Protein AF-A0A954RNC4-F1 (afdb_monomer_lite)

Foldseek 3Di:
DDDDDDDDDDDDPPPPDPDDDVVVVVVVVVVVVVVVVVVVVVVVVVLVVVVVVLVVLPPDPVNLVVLLVQLLVLVVQLVVLVVLLVVLVVCVVPDPRDPVSNVVSVVSNVVSVVSNVVSLVVLVVSLVSLVVVLVSLVVVVVVVPPPQPVVSVVVNVSSVVSNVSSVVSVVPD

Radius of gyration: 32.56 Å; chains: 1; bounding box: 47×65×98 Å

Sequence (173 aa):
MSSNIVKVVSGWVLQAVRCAAPVRTLLIVSCLVVAGQSTTWAQADAMLDASAALSSLDTPTDDLIRLATEYSDAIRDLKIARLNLDTVQRLAGNTTITNLEVQIAGLNCEAAQRKLQILRMIVDKQIAAAEDRIIVIHELEKLGASARANQRNYELSQTETTLKILRAILAMN

pLDDT: mean 71.14, std 20.47, range [29.91, 94.06]

Structure (mmCIF, N/CA/C/O backbone):
data_AF-A0A954RNC4-F1
#
_entry.id   AF-A0A954RNC4-F1
#
loop_
_atom_site.group_PDB
_atom_site.id
_atom_site.type_symbol
_atom_site.label_atom_id
_atom_site.label_alt_id
_atom_site.label_comp_id
_atom_site.label_asym_id
_atom_site.label_entity_id
_atom_site.label_seq_id
_atom_site.pdbx_PDB_ins_code
_atom_site.Cartn_x
_atom_site.Cartn_y
_atom_site.Cartn_z
_atom_site.occupancy
_atom_site.B_iso_or_equiv
_atom_site.auth_seq_id
_atom_site.auth_comp_id
_atom_site.auth_asym_id
_atom_site.auth_atom_id
_atom_site.pdbx_PDB_model_num
ATOM 1 N N . MET A 1 1 ? 19.142 55.172 -63.783 1.00 35.25 1 MET A N 1
ATOM 2 C CA . MET A 1 1 ? 19.252 55.956 -62.536 1.00 35.25 1 MET A CA 1
ATOM 3 C C . MET A 1 1 ? 19.179 54.996 -61.370 1.00 35.25 1 MET A C 1
ATOM 5 O O . MET A 1 1 ? 18.343 54.104 -61.371 1.00 35.25 1 MET A O 1
ATOM 9 N N . SER A 1 2 ? 20.150 55.138 -60.476 1.00 39.09 2 SER A N 1
ATOM 10 C CA . SER A 1 2 ? 20.370 54.338 -59.275 1.00 39.09 2 SER A CA 1
ATOM 11 C C . SER A 1 2 ? 19.208 54.465 -58.289 1.00 39.09 2 SER A C 1
ATOM 13 O O . SER A 1 2 ? 18.742 55.578 -58.066 1.00 39.09 2 SER A O 1
ATOM 15 N N . SER A 1 3 ? 18.798 53.355 -57.671 1.00 29.91 3 SER A N 1
ATOM 16 C CA . SER A 1 3 ? 18.488 53.330 -56.236 1.00 29.91 3 SER A CA 1
ATOM 17 C C . SER A 1 3 ? 18.397 51.881 -55.751 1.00 29.91 3 SER A C 1
ATOM 19 O O . SER A 1 3 ? 17.398 51.199 -55.956 1.00 29.91 3 SER A O 1
ATOM 21 N N . ASN A 1 4 ? 19.477 51.413 -55.125 1.00 35.78 4 ASN A N 1
ATOM 22 C CA . ASN A 1 4 ? 19.475 50.255 -54.241 1.00 35.78 4 ASN A CA 1
ATOM 23 C C . ASN A 1 4 ? 19.388 50.781 -52.812 1.00 35.78 4 ASN A C 1
ATOM 25 O O . ASN A 1 4 ? 20.354 51.373 -52.334 1.00 35.78 4 ASN A O 1
ATOM 29 N N . ILE A 1 5 ? 18.291 50.500 -52.113 1.00 45.12 5 ILE A N 1
ATOM 30 C CA . ILE A 1 5 ? 18.314 50.398 -50.654 1.00 45.12 5 ILE A CA 1
ATOM 31 C C . ILE A 1 5 ? 17.448 49.207 -50.264 1.00 45.12 5 ILE A C 1
ATOM 33 O O . ILE A 1 5 ? 16.224 49.286 -50.279 1.00 45.12 5 ILE A O 1
ATOM 37 N N . VAL A 1 6 ? 18.103 48.117 -49.874 1.00 34.75 6 VAL A N 1
ATOM 38 C CA . VAL A 1 6 ? 17.497 47.061 -49.064 1.00 34.75 6 VAL A CA 1
ATOM 39 C C . VAL A 1 6 ? 18.507 46.688 -47.979 1.00 34.75 6 VAL A C 1
ATOM 41 O O . VAL A 1 6 ? 19.493 46.000 -48.226 1.00 34.75 6 VAL A O 1
ATOM 44 N N . LYS A 1 7 ? 18.264 47.193 -46.765 1.00 44.38 7 LYS A N 1
ATOM 45 C CA . LYS A 1 7 ? 18.767 46.603 -45.519 1.00 44.38 7 LYS A CA 1
ATOM 46 C C . LYS A 1 7 ? 17.918 45.366 -45.245 1.00 44.38 7 LYS A C 1
ATOM 48 O O . LYS A 1 7 ? 16.720 45.521 -45.035 1.00 44.38 7 LYS A O 1
ATOM 53 N N . VAL A 1 8 ? 18.524 44.181 -45.184 1.00 35.66 8 VAL A N 1
ATOM 54 C CA . VAL A 1 8 ? 17.881 42.988 -44.615 1.00 35.66 8 VAL A CA 1
ATOM 55 C C . VAL A 1 8 ? 18.871 42.272 -43.700 1.00 35.66 8 VAL A C 1
ATOM 57 O O . VAL A 1 8 ? 19.917 41.782 -44.117 1.00 35.66 8 VAL A O 1
ATOM 60 N N . VAL A 1 9 ? 18.500 42.298 -42.421 1.00 43.94 9 VAL A N 1
ATOM 61 C CA . VAL A 1 9 ? 18.942 41.431 -41.327 1.00 43.94 9 VAL A CA 1
ATOM 62 C C . VAL A 1 9 ? 18.326 40.048 -41.553 1.00 43.94 9 VAL A C 1
ATOM 64 O O . VAL A 1 9 ? 17.256 39.954 -42.145 1.00 43.94 9 VAL A O 1
ATOM 67 N N . SER A 1 10 ? 18.975 38.997 -41.049 1.00 42.28 10 SER A N 1
ATOM 68 C CA . SER A 1 10 ? 18.607 37.574 -41.167 1.00 42.28 10 SER A CA 1
ATOM 69 C C . SER A 1 10 ? 18.688 37.008 -42.588 1.00 42.28 10 SER A C 1
ATOM 71 O O . SER A 1 10 ? 17.814 37.186 -43.432 1.00 42.28 10 SER A O 1
ATOM 73 N N . GLY A 1 11 ? 19.807 36.322 -42.832 1.00 47.41 11 GLY A N 1
ATOM 74 C CA . GLY A 1 11 ? 20.071 35.582 -44.053 1.00 47.41 11 GLY A CA 1
ATOM 75 C C . GLY A 1 11 ? 19.070 34.457 -44.261 1.00 47.41 11 GLY A C 1
ATOM 76 O O . GLY A 1 11 ? 18.629 33.850 -43.300 1.00 47.41 11 GLY A O 1
ATOM 77 N N . TRP A 1 12 ? 18.678 34.280 -45.518 1.00 33.88 12 TRP A N 1
ATOM 78 C CA . TRP A 1 12 ? 18.694 33.062 -46.338 1.00 33.88 12 TRP A CA 1
ATOM 79 C C . TRP A 1 12 ? 18.052 33.493 -47.667 1.00 33.88 12 TRP A C 1
ATOM 81 O O . TRP A 1 12 ? 16.864 33.302 -47.908 1.00 33.88 12 TRP A O 1
ATOM 91 N N . VAL A 1 13 ? 18.828 34.171 -48.521 1.00 36.59 13 VAL A N 1
ATOM 92 C CA . VAL A 1 13 ? 18.409 34.441 -49.903 1.00 36.59 13 VAL A CA 1
ATOM 93 C C . VAL A 1 13 ? 18.686 33.175 -50.704 1.00 36.59 13 VAL A C 1
ATOM 95 O O . VAL A 1 13 ? 19.838 32.824 -50.951 1.00 36.59 13 VAL A O 1
ATOM 98 N N . LEU A 1 14 ? 17.621 32.483 -51.106 1.00 40.72 14 LEU A N 1
ATOM 99 C CA . LEU A 1 14 ? 17.664 31.417 -52.104 1.00 40.72 14 LEU A CA 1
ATOM 100 C C . LEU A 1 14 ? 17.998 32.044 -53.461 1.00 40.72 14 LEU A C 1
ATOM 102 O O . LEU A 1 14 ? 17.130 32.421 -54.247 1.00 40.72 14 LEU A O 1
ATOM 106 N N . GLN A 1 15 ? 19.292 32.203 -53.719 1.00 38.38 15 GLN A N 1
ATOM 107 C CA . GLN A 1 15 ? 19.785 32.627 -55.015 1.00 38.38 15 GLN A CA 1
ATOM 108 C C . GLN A 1 15 ? 19.630 31.438 -55.968 1.00 38.38 15 GLN A C 1
ATOM 110 O O . GLN A 1 15 ? 20.326 30.430 -55.853 1.00 38.38 15 GLN A O 1
ATOM 115 N N . ALA A 1 16 ? 18.656 31.530 -56.875 1.00 41.56 16 ALA A N 1
ATOM 116 C CA . ALA A 1 16 ? 18.394 30.529 -57.899 1.00 41.56 16 ALA A CA 1
ATOM 117 C C . ALA A 1 16 ? 19.550 30.500 -58.913 1.00 41.56 16 ALA A C 1
ATOM 119 O O . ALA A 1 16 ? 19.479 31.080 -59.996 1.00 41.56 16 ALA A O 1
ATOM 120 N N . VAL A 1 17 ? 20.638 29.825 -58.547 1.00 39.91 17 VAL A N 1
ATOM 121 C CA . VAL A 1 17 ? 21.722 29.489 -59.463 1.00 39.91 17 VAL A CA 1
ATOM 122 C C . VAL A 1 17 ? 21.205 28.383 -60.382 1.00 39.91 17 VAL A C 1
ATOM 124 O O . VAL A 1 17 ? 20.820 27.301 -59.934 1.00 39.91 17 VAL A O 1
ATOM 127 N N . ARG A 1 18 ? 21.156 28.666 -61.688 1.00 43.06 18 ARG A N 1
ATOM 128 C CA . ARG A 1 18 ? 20.897 27.673 -62.738 1.00 43.06 18 ARG A CA 1
ATOM 129 C C . ARG A 1 18 ? 22.060 26.675 -62.779 1.00 43.06 18 ARG A C 1
ATOM 131 O O . ARG A 1 18 ? 22.974 26.824 -63.580 1.00 43.06 18 ARG A O 1
ATOM 138 N N . CYS A 1 19 ? 22.025 25.667 -61.914 1.00 39.78 19 CYS A N 1
ATOM 139 C CA . CYS A 1 19 ? 22.936 24.526 -61.962 1.00 39.78 19 CYS A CA 1
ATOM 140 C C . CYS A 1 19 ? 22.274 23.329 -62.658 1.00 39.78 19 CYS A C 1
ATOM 142 O O . CYS A 1 19 ? 21.073 23.089 -62.516 1.00 39.78 19 CYS A O 1
ATOM 144 N N . ALA A 1 20 ? 23.081 22.598 -63.428 1.00 46.88 20 ALA A N 1
ATOM 145 C CA . ALA A 1 20 ? 22.685 21.454 -64.240 1.00 46.88 20 ALA A CA 1
ATOM 146 C C . ALA A 1 20 ? 21.995 20.337 -63.427 1.00 46.88 20 ALA A C 1
ATOM 148 O O . ALA A 1 20 ? 22.281 20.121 -62.247 1.00 46.88 20 ALA A O 1
ATOM 149 N N . ALA A 1 21 ? 21.116 19.591 -64.106 1.00 46.28 21 ALA A N 1
ATOM 150 C CA . ALA A 1 21 ? 20.216 18.573 -63.558 1.00 46.28 21 ALA A CA 1
ATOM 151 C C . ALA A 1 21 ? 20.799 17.589 -62.511 1.00 46.28 21 ALA A C 1
ATOM 153 O O . ALA A 1 21 ? 20.099 17.354 -61.526 1.00 46.28 21 ALA A O 1
ATOM 154 N N . PRO A 1 22 ? 22.035 17.048 -62.621 1.00 47.75 22 PRO A N 1
ATOM 155 C CA . PRO A 1 22 ? 22.504 16.038 -61.663 1.00 47.75 22 PRO A CA 1
ATOM 156 C C . PRO A 1 22 ? 22.792 16.595 -60.258 1.00 47.75 22 PRO A C 1
ATOM 158 O O . PRO A 1 22 ? 22.697 15.862 -59.274 1.00 47.75 22 PRO A O 1
ATOM 161 N N . VAL A 1 23 ? 23.086 17.895 -60.135 1.00 45.62 23 VAL A N 1
ATOM 162 C CA . VAL A 1 23 ? 23.365 18.543 -58.838 1.00 45.62 23 VAL A CA 1
ATOM 163 C C . VAL A 1 23 ? 22.070 18.773 -58.052 1.00 45.62 23 VAL A C 1
ATOM 165 O O . VAL A 1 23 ? 22.056 18.717 -56.824 1.00 45.62 23 VAL A O 1
ATOM 168 N N . ARG A 1 24 ? 20.953 18.967 -58.762 1.00 43.16 24 ARG A N 1
ATOM 169 C CA . ARG A 1 24 ? 19.630 19.221 -58.178 1.00 43.16 24 ARG A CA 1
ATOM 170 C C . ARG A 1 24 ? 19.067 17.983 -57.478 1.00 43.16 24 ARG A C 1
ATOM 172 O O . ARG A 1 24 ? 18.528 18.098 -56.384 1.00 43.16 24 ARG A O 1
ATOM 179 N N . THR A 1 25 ? 19.253 16.804 -58.067 1.00 48.91 25 THR A N 1
ATOM 180 C CA . THR A 1 25 ? 18.895 15.517 -57.449 1.00 48.91 25 THR A CA 1
ATOM 181 C C . THR A 1 25 ? 19.723 15.226 -56.202 1.00 48.91 25 THR A C 1
ATOM 183 O O . THR A 1 25 ? 19.168 14.785 -55.202 1.00 48.91 25 THR A O 1
ATOM 186 N N . LEU A 1 26 ? 21.020 15.548 -56.210 1.00 45.56 26 LEU A N 1
ATOM 187 C CA . LEU A 1 26 ? 21.902 15.340 -55.056 1.00 45.56 26 LEU A CA 1
ATOM 188 C C . LEU A 1 26 ? 21.530 16.242 -53.867 1.00 45.56 26 LEU A C 1
ATOM 190 O O . LEU A 1 26 ? 21.511 15.785 -52.729 1.00 45.56 26 LEU A O 1
ATOM 194 N N . LEU A 1 27 ? 21.156 17.497 -54.128 1.00 46.88 27 LEU A N 1
ATOM 195 C CA . LEU A 1 27 ? 20.724 18.441 -53.090 1.00 46.88 27 LEU A CA 1
ATOM 196 C C . LEU A 1 27 ? 19.358 18.072 -52.489 1.00 46.88 27 LEU A C 1
ATOM 198 O O . LEU A 1 27 ? 19.178 18.169 -51.278 1.00 46.88 27 LEU A O 1
ATOM 202 N N . ILE A 1 28 ? 18.417 17.594 -53.311 1.00 50.12 28 ILE A N 1
ATOM 203 C CA . ILE A 1 28 ? 17.100 17.134 -52.841 1.00 50.12 28 ILE A CA 1
ATOM 204 C C . ILE A 1 28 ? 17.236 15.864 -51.990 1.00 50.12 28 ILE A C 1
ATOM 206 O O . ILE A 1 28 ? 16.604 15.777 -50.939 1.00 50.12 28 ILE A O 1
ATOM 210 N N . VAL A 1 29 ? 18.091 14.914 -52.389 1.00 48.47 29 VAL A N 1
ATOM 211 C CA . VAL A 1 29 ? 18.357 13.695 -51.605 1.00 48.47 29 VAL A CA 1
ATOM 212 C C . VAL A 1 29 ? 19.024 14.038 -50.271 1.00 48.47 29 VAL A C 1
ATOM 214 O O . VAL A 1 29 ? 18.588 13.538 -49.238 1.00 48.47 29 VAL A O 1
ATOM 217 N N . SER A 1 30 ? 19.995 14.955 -50.250 1.00 45.84 30 SER A N 1
ATOM 218 C CA . SER A 1 30 ? 20.614 15.407 -48.997 1.00 45.84 30 SER A CA 1
ATOM 219 C C . SER A 1 30 ? 19.623 16.130 -48.077 1.00 45.84 30 SER A C 1
ATOM 221 O O . SER A 1 30 ? 19.630 15.886 -46.875 1.00 45.84 30 SER A O 1
ATOM 223 N N . CYS A 1 31 ? 18.711 16.954 -48.608 1.00 43.91 31 CYS A N 1
ATOM 224 C CA . CYS A 1 31 ? 17.664 17.585 -47.796 1.00 43.91 31 CYS A CA 1
ATOM 225 C C . CYS A 1 31 ? 16.630 16.581 -47.258 1.00 43.91 31 CYS A C 1
ATOM 227 O O . CYS A 1 31 ? 16.190 16.732 -46.123 1.00 43.91 31 CYS A O 1
ATOM 229 N N . LEU A 1 32 ? 16.266 15.547 -48.024 1.00 44.56 32 LEU A N 1
ATOM 230 C CA . LEU A 1 32 ? 15.356 14.488 -47.565 1.00 44.56 32 LEU A CA 1
ATOM 231 C C . LEU A 1 32 ? 15.993 13.590 -46.499 1.00 44.56 32 LEU A C 1
ATOM 233 O O . LEU A 1 32 ? 15.322 13.227 -45.538 1.00 44.56 32 LEU A O 1
ATOM 237 N N . VAL A 1 33 ? 17.288 13.282 -46.616 1.00 47.41 33 VAL A N 1
ATOM 238 C CA . VAL A 1 33 ? 18.027 12.525 -45.592 1.00 47.41 33 VAL A CA 1
ATOM 239 C C . VAL A 1 33 ? 18.187 13.348 -44.310 1.00 47.41 33 VAL A C 1
ATOM 241 O O . VAL A 1 33 ? 17.988 12.817 -43.220 1.00 47.41 33 VAL A O 1
ATOM 244 N N . VAL A 1 34 ? 18.460 14.652 -44.419 1.00 47.25 34 VAL A N 1
ATOM 245 C CA . VAL A 1 34 ? 18.569 15.543 -43.251 1.00 47.25 34 VAL A CA 1
ATOM 246 C C . VAL A 1 34 ? 17.206 15.771 -42.580 1.00 47.25 34 VAL A C 1
ATOM 248 O O . VAL A 1 34 ? 17.135 15.740 -41.355 1.00 47.25 34 VAL A O 1
ATOM 251 N N . ALA A 1 35 ? 16.116 15.907 -43.345 1.00 43.91 35 ALA A N 1
ATOM 252 C CA . ALA A 1 35 ? 14.757 16.030 -42.801 1.00 43.91 35 ALA A CA 1
ATOM 253 C C . ALA A 1 35 ? 14.223 14.712 -42.193 1.00 43.91 35 ALA A C 1
ATOM 255 O O . ALA A 1 35 ? 13.501 14.719 -41.191 1.00 43.91 35 ALA A O 1
ATOM 256 N N . GLY A 1 36 ? 14.599 13.567 -42.773 1.00 41.72 36 GLY A N 1
ATOM 257 C CA . GLY A 1 36 ? 14.296 12.239 -42.232 1.00 41.72 36 GLY A CA 1
ATOM 258 C C . GLY A 1 36 ? 15.069 11.931 -40.947 1.00 41.72 36 GLY A C 1
ATOM 259 O O . GLY A 1 36 ? 14.531 11.308 -40.040 1.00 41.72 36 GLY A O 1
ATOM 260 N N . GLN A 1 37 ? 16.303 12.426 -40.814 1.00 42.75 37 GLN A N 1
ATOM 261 C CA . GLN A 1 37 ? 17.052 12.306 -39.563 1.00 42.75 37 GLN A CA 1
ATOM 262 C C . GLN A 1 37 ? 16.525 13.275 -38.498 1.00 42.75 37 GLN A C 1
ATOM 264 O O . GLN A 1 37 ? 16.295 12.854 -37.367 1.00 42.75 37 GLN A O 1
ATOM 269 N N . SER A 1 38 ? 16.244 14.541 -38.825 1.00 43.38 38 SER A N 1
ATOM 270 C CA . SER A 1 38 ? 15.763 15.519 -37.833 1.00 43.38 38 SER A CA 1
ATOM 271 C C . SER A 1 38 ? 14.425 15.139 -37.193 1.00 43.38 38 SER A C 1
ATOM 273 O O . SER A 1 38 ? 14.190 15.474 -36.036 1.00 43.38 38 SER A O 1
ATOM 275 N N . THR A 1 39 ? 13.561 14.415 -37.910 1.00 46.66 39 THR A N 1
ATOM 276 C CA . THR A 1 39 ? 12.309 13.890 -37.343 1.00 46.66 39 THR A CA 1
ATOM 277 C C . THR A 1 39 ? 12.567 12.771 -36.336 1.00 46.66 39 THR A C 1
ATOM 279 O O . THR A 1 39 ? 11.962 12.792 -35.272 1.00 46.66 39 THR A O 1
ATOM 282 N N . THR A 1 40 ? 13.524 11.870 -36.589 1.00 49.75 40 THR A N 1
ATOM 283 C CA . THR A 1 40 ? 13.888 10.813 -35.624 1.00 49.75 40 THR A CA 1
ATOM 284 C C . THR A 1 40 ? 14.519 11.350 -34.337 1.00 49.75 40 THR A C 1
ATOM 286 O O . THR A 1 40 ? 14.194 10.856 -33.260 1.00 49.75 40 THR A O 1
ATOM 289 N N . TRP A 1 41 ? 15.352 12.396 -34.414 1.00 46.25 41 TRP A N 1
ATOM 290 C CA . TRP A 1 41 ? 15.927 13.028 -33.217 1.00 46.25 41 TRP A CA 1
ATOM 291 C C . TRP A 1 41 ? 14.885 13.834 -32.439 1.00 46.25 41 TRP A C 1
ATOM 293 O O . TRP A 1 41 ? 14.832 13.722 -31.223 1.00 46.25 41 TRP A O 1
ATOM 303 N N . ALA A 1 42 ? 13.996 14.566 -33.122 1.00 48.44 42 ALA A N 1
ATOM 304 C CA . ALA A 1 42 ? 12.913 15.297 -32.461 1.00 48.44 42 ALA A CA 1
ATOM 305 C C . ALA A 1 42 ? 11.893 14.362 -31.781 1.00 48.44 42 ALA A C 1
ATOM 307 O O . ALA A 1 42 ? 11.367 14.689 -30.721 1.00 48.44 42 ALA A O 1
ATOM 308 N N . GLN A 1 43 ? 11.630 13.183 -32.358 1.00 49.44 43 GLN A N 1
ATOM 309 C CA . GLN A 1 43 ? 10.793 12.156 -31.728 1.00 49.44 43 GLN A CA 1
ATOM 310 C C . GLN A 1 43 ? 11.497 11.502 -30.530 1.00 49.44 43 GLN A C 1
ATOM 312 O O . GLN A 1 43 ? 10.852 11.240 -29.518 1.00 49.44 43 GLN A O 1
ATOM 317 N N . ALA A 1 44 ? 12.814 11.284 -30.615 1.00 49.34 44 ALA A N 1
ATOM 318 C CA . ALA A 1 44 ? 13.616 10.783 -29.501 1.00 49.34 44 ALA A CA 1
ATOM 319 C C . ALA A 1 44 ? 13.705 11.796 -28.347 1.00 49.34 44 ALA A C 1
ATOM 321 O O . ALA A 1 44 ? 13.559 11.394 -27.195 1.00 49.34 44 ALA A O 1
ATOM 322 N N . ASP A 1 45 ? 13.867 13.089 -28.642 1.00 43.06 45 ASP A N 1
ATOM 323 C CA . ASP A 1 45 ? 13.869 14.162 -27.640 1.00 43.06 45 ASP A CA 1
ATOM 324 C C . ASP A 1 45 ? 12.491 14.318 -26.982 1.00 43.06 45 ASP A C 1
ATOM 326 O O . ASP A 1 45 ? 12.408 14.411 -25.762 1.00 43.06 45 ASP A O 1
ATOM 330 N N . ALA A 1 46 ? 11.394 14.218 -27.744 1.00 52.16 46 ALA A N 1
ATOM 331 C CA . ALA A 1 46 ? 10.042 14.224 -27.178 1.00 52.16 46 ALA A CA 1
ATOM 332 C C . ALA A 1 46 ? 9.764 13.007 -26.267 1.00 52.16 46 ALA A C 1
ATOM 334 O O . ALA A 1 46 ? 9.055 13.130 -25.267 1.00 52.16 46 ALA A O 1
ATOM 335 N N . MET A 1 47 ? 10.331 11.832 -26.573 1.00 50.56 47 MET A N 1
ATOM 336 C CA . MET A 1 47 ? 10.255 10.654 -25.694 1.00 50.56 47 MET A CA 1
ATOM 337 C C . MET A 1 47 ? 11.185 10.767 -24.474 1.00 50.56 47 MET A C 1
ATOM 339 O O . MET A 1 47 ? 10.844 10.281 -23.396 1.00 50.56 47 MET A O 1
ATOM 343 N N . LEU A 1 48 ? 12.335 11.430 -24.611 1.00 48.56 48 LEU A N 1
ATOM 344 C CA . LEU A 1 48 ? 13.241 11.742 -23.503 1.00 48.56 48 LEU A CA 1
ATOM 345 C C . LEU A 1 48 ? 12.614 12.745 -22.529 1.00 48.56 48 LEU A C 1
ATOM 347 O O . LEU A 1 48 ? 12.678 12.517 -21.322 1.00 48.56 48 LEU A O 1
ATOM 351 N N . ASP A 1 49 ? 11.927 13.774 -23.023 1.00 47.62 49 ASP A N 1
ATOM 352 C CA . ASP A 1 49 ? 11.160 14.706 -22.187 1.00 47.62 49 ASP A CA 1
ATOM 353 C C . ASP A 1 49 ? 9.968 14.015 -21.502 1.00 47.62 49 ASP A C 1
ATOM 355 O O . ASP A 1 49 ? 9.682 14.286 -20.333 1.00 47.62 49 ASP A O 1
ATOM 359 N N . ALA A 1 50 ? 9.327 13.039 -22.156 1.00 48.78 50 ALA A N 1
ATOM 360 C CA . ALA A 1 50 ? 8.330 12.186 -21.505 1.00 48.78 50 ALA A CA 1
ATOM 361 C C . ALA A 1 50 ? 8.948 11.316 -20.390 1.00 48.78 50 ALA A C 1
ATOM 363 O O . ALA A 1 50 ? 8.346 11.160 -19.327 1.00 48.78 50 ALA A O 1
ATOM 364 N N . SER A 1 51 ? 10.173 10.808 -20.573 1.00 46.41 51 SER A N 1
ATOM 365 C CA . SER A 1 51 ? 10.892 10.073 -19.519 1.00 46.41 51 SER A CA 1
ATOM 366 C C . SER A 1 51 ? 11.317 10.973 -18.349 1.00 46.41 51 SER A C 1
ATOM 368 O O . SER A 1 51 ? 11.262 10.551 -17.195 1.00 46.41 51 SER A O 1
ATOM 370 N N . ALA A 1 52 ? 11.656 12.239 -18.620 1.00 43.69 52 ALA A N 1
ATOM 371 C CA . ALA A 1 52 ? 11.948 13.238 -17.596 1.00 43.69 52 ALA A CA 1
ATOM 372 C C . ALA A 1 52 ? 10.685 13.619 -16.804 1.00 43.69 52 ALA A C 1
ATOM 374 O O . ALA A 1 52 ? 10.742 13.746 -15.581 1.00 43.69 52 ALA A O 1
ATOM 375 N N . ALA A 1 53 ? 9.516 13.694 -17.447 1.00 46.22 53 ALA A N 1
ATOM 376 C CA . ALA A 1 53 ? 8.244 13.842 -16.740 1.00 46.22 53 ALA A CA 1
ATOM 377 C C . ALA A 1 53 ? 7.923 12.617 -15.853 1.00 46.22 53 ALA A C 1
ATOM 379 O O . ALA A 1 53 ? 7.430 12.790 -14.736 1.00 46.22 53 ALA A O 1
ATOM 380 N N . LEU A 1 54 ? 8.280 11.396 -16.280 1.00 43.66 54 LEU A N 1
ATOM 381 C CA . LEU A 1 54 ? 8.168 10.177 -15.459 1.00 43.66 54 LEU A CA 1
ATOM 382 C C . LEU A 1 54 ? 9.188 10.095 -14.312 1.00 43.66 54 LEU A C 1
ATOM 384 O O . LEU A 1 54 ? 8.907 9.442 -13.312 1.00 43.66 54 LEU A O 1
ATOM 388 N N . SER A 1 55 ? 10.342 10.760 -14.408 1.00 44.38 55 SER A N 1
ATOM 389 C CA . SER A 1 55 ? 11.325 10.798 -13.311 1.00 44.38 55 SER A CA 1
ATOM 390 C C . SER A 1 55 ? 10.817 11.543 -12.066 1.00 44.38 55 SER A C 1
ATOM 392 O O . SER A 1 55 ? 11.313 11.328 -10.966 1.00 44.38 55 SER A O 1
ATOM 394 N N . SER A 1 56 ? 9.745 12.337 -12.200 1.00 42.84 56 SER A N 1
ATOM 395 C CA . SER A 1 56 ? 9.022 12.920 -11.058 1.00 42.84 56 SER A CA 1
ATOM 396 C C . SER A 1 56 ? 8.203 11.903 -10.241 1.00 42.84 56 SER A C 1
ATOM 398 O O . SER A 1 56 ? 7.681 12.251 -9.183 1.00 42.84 56 SER A O 1
ATOM 400 N N . LEU A 1 57 ? 8.110 10.650 -10.708 1.00 49.34 57 LEU A N 1
ATOM 401 C CA . LEU A 1 57 ? 7.517 9.511 -10.001 1.00 49.34 57 LEU A CA 1
ATOM 402 C C . LEU A 1 57 ? 8.562 8.555 -9.400 1.00 49.34 57 LEU A C 1
ATOM 404 O O 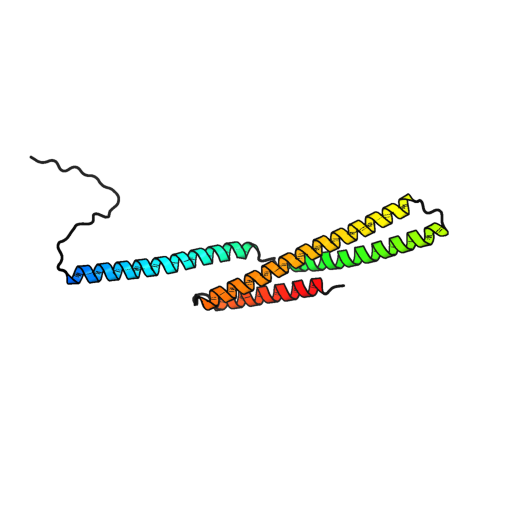. LEU A 1 57 ? 8.192 7.475 -8.939 1.00 49.34 57 LEU A O 1
ATOM 408 N N . ASP A 1 58 ? 9.852 8.912 -9.376 1.00 53.53 58 ASP A N 1
ATOM 409 C CA . ASP A 1 58 ? 10.801 8.205 -8.514 1.00 53.53 58 ASP A CA 1
ATOM 410 C C . ASP A 1 58 ? 10.413 8.463 -7.058 1.00 53.53 58 ASP A C 1
ATOM 412 O O . ASP A 1 58 ? 10.782 9.477 -6.471 1.00 53.53 58 ASP A O 1
ATOM 416 N N . THR A 1 59 ? 9.628 7.553 -6.471 1.00 59.97 59 THR A N 1
ATOM 417 C CA . THR A 1 59 ? 9.418 7.530 -5.025 1.00 59.97 59 THR A CA 1
ATOM 418 C C . THR A 1 59 ? 10.782 7.318 -4.380 1.00 59.97 59 THR A C 1
ATOM 420 O O . THR A 1 59 ? 11.358 6.237 -4.560 1.00 59.97 59 THR A O 1
ATOM 423 N N . PRO A 1 60 ? 11.329 8.310 -3.658 1.00 67.88 60 PRO A N 1
ATOM 424 C CA . PRO A 1 60 ? 12.587 8.132 -2.959 1.00 67.88 60 PRO A CA 1
ATOM 425 C C . PRO A 1 60 ? 12.466 6.946 -1.998 1.00 67.88 60 PRO A C 1
ATOM 427 O O . PRO A 1 60 ? 11.397 6.676 -1.448 1.00 67.88 60 PRO A O 1
ATOM 430 N N . THR A 1 61 ? 13.562 6.221 -1.778 1.00 66.62 61 THR A N 1
ATOM 431 C CA . THR A 1 61 ? 13.589 5.047 -0.889 1.00 66.62 61 THR A CA 1
ATOM 432 C C . THR A 1 61 ? 13.024 5.356 0.504 1.00 66.62 61 THR A C 1
ATOM 434 O O . THR A 1 61 ? 12.359 4.510 1.100 1.00 66.62 61 THR A O 1
ATOM 437 N N . ASP A 1 62 ? 13.216 6.586 0.988 1.00 68.69 62 ASP A N 1
ATOM 438 C CA . ASP A 1 62 ? 12.652 7.075 2.249 1.00 68.69 62 ASP A CA 1
ATOM 439 C C . ASP A 1 62 ? 11.115 7.066 2.258 1.00 68.69 62 ASP A C 1
ATOM 441 O O . ASP A 1 62 ? 10.510 6.705 3.269 1.00 68.69 62 ASP A O 1
ATOM 445 N N . ASP A 1 63 ? 10.467 7.369 1.129 1.00 80.94 63 ASP A N 1
ATOM 446 C CA . ASP A 1 63 ? 9.007 7.323 1.009 1.00 80.94 63 ASP A CA 1
ATOM 447 C C . ASP A 1 63 ? 8.484 5.881 1.026 1.00 80.94 63 ASP A C 1
ATOM 449 O O . ASP A 1 63 ? 7.434 5.620 1.613 1.00 80.94 63 ASP A O 1
ATOM 453 N N . LEU A 1 64 ? 9.228 4.919 0.464 1.00 83.62 64 LEU A N 1
ATOM 454 C CA . LEU A 1 64 ? 8.866 3.496 0.531 1.00 83.62 64 LEU A CA 1
ATOM 455 C C . LEU A 1 64 ? 8.983 2.945 1.957 1.00 83.62 64 LEU A C 1
ATOM 457 O O . LEU A 1 64 ? 8.110 2.199 2.403 1.00 83.62 64 LEU A O 1
ATOM 461 N N . ILE A 1 65 ? 10.034 3.329 2.689 1.00 86.19 65 ILE A N 1
ATOM 462 C CA . ILE A 1 65 ? 10.212 2.949 4.099 1.00 86.19 65 ILE A CA 1
ATOM 463 C C . ILE A 1 65 ? 9.100 3.562 4.953 1.00 86.19 65 ILE A C 1
ATOM 465 O O . ILE A 1 65 ? 8.517 2.876 5.802 1.00 86.19 65 ILE A O 1
ATOM 469 N N . ARG A 1 66 ? 8.764 4.835 4.711 1.00 87.31 66 ARG A N 1
ATOM 470 C CA . ARG A 1 66 ? 7.673 5.512 5.414 1.00 87.31 66 ARG A CA 1
ATOM 471 C C . ARG A 1 66 ? 6.334 4.838 5.134 1.00 87.31 66 ARG A C 1
ATOM 473 O O . ARG A 1 66 ? 5.616 4.524 6.077 1.00 87.31 66 ARG A O 1
ATOM 480 N N . LEU A 1 67 ? 6.047 4.522 3.870 1.00 88.25 67 LEU A N 1
ATOM 481 C CA . LEU A 1 67 ? 4.833 3.815 3.464 1.00 88.25 67 LEU A CA 1
ATOM 482 C C . LEU A 1 67 ? 4.733 2.429 4.116 1.00 88.25 67 LEU A C 1
ATOM 484 O O . LEU A 1 67 ? 3.677 2.077 4.637 1.00 88.25 67 LEU A O 1
ATOM 488 N N . ALA A 1 68 ? 5.826 1.662 4.144 1.00 89.25 68 ALA A N 1
ATOM 489 C CA . ALA A 1 68 ? 5.869 0.356 4.804 1.00 89.25 68 ALA A CA 1
ATOM 490 C C . ALA A 1 68 ? 5.581 0.460 6.311 1.00 89.25 68 ALA A C 1
ATOM 492 O O . ALA A 1 68 ? 4.823 -0.340 6.865 1.00 89.25 68 ALA A O 1
ATOM 493 N N . THR A 1 69 ? 6.167 1.464 6.967 1.00 91.25 69 THR A N 1
ATOM 494 C CA . THR A 1 69 ? 5.985 1.712 8.403 1.00 91.25 69 THR A CA 1
ATOM 495 C C . THR A 1 69 ? 4.546 2.127 8.705 1.00 91.25 69 THR A C 1
ATOM 497 O O . THR A 1 69 ? 3.889 1.494 9.529 1.00 91.25 69 THR A O 1
ATOM 500 N N . GLU A 1 70 ? 4.013 3.111 7.972 1.00 92.00 70 GLU A N 1
ATOM 501 C CA . GLU A 1 70 ? 2.630 3.580 8.114 1.00 92.00 70 GLU A CA 1
ATOM 502 C C . GLU A 1 70 ? 1.611 2.457 7.853 1.00 92.00 70 GLU A C 1
ATOM 504 O O . GLU A 1 70 ? 0.590 2.374 8.540 1.00 92.00 70 GLU A O 1
ATOM 509 N N . TYR A 1 71 ? 1.891 1.566 6.894 1.00 92.06 71 TYR A N 1
ATOM 510 C CA . TYR A 1 71 ? 1.050 0.409 6.588 1.00 92.06 71 TYR A CA 1
ATOM 511 C C . TYR A 1 71 ? 1.056 -0.631 7.716 1.00 92.06 71 TYR A C 1
ATOM 513 O O . TYR A 1 71 ? -0.006 -1.085 8.149 1.00 92.06 71 TYR A O 1
ATOM 521 N N . SER A 1 72 ? 2.237 -0.971 8.240 1.00 92.50 72 SER A N 1
ATOM 522 C CA . SER A 1 72 ? 2.390 -1.880 9.384 1.00 92.50 72 SER A CA 1
ATOM 523 C C . SER A 1 72 ? 1.682 -1.346 10.633 1.00 92.50 72 SER A C 1
ATOM 525 O O . SER A 1 72 ? 0.939 -2.076 11.301 1.00 92.50 72 SER A O 1
ATOM 527 N N . ASP A 1 73 ? 1.834 -0.050 10.909 1.00 92.19 73 ASP A N 1
ATOM 528 C CA . ASP A 1 73 ? 1.154 0.612 12.017 1.00 92.19 73 ASP A CA 1
ATOM 529 C C . ASP A 1 73 ? -0.364 0.644 11.804 1.00 92.19 73 ASP A C 1
ATOM 531 O O . ASP A 1 73 ? -1.109 0.340 12.728 1.00 92.19 73 ASP A O 1
ATOM 535 N N . ALA A 1 74 ? -0.855 0.880 10.583 1.00 90.69 74 ALA A N 1
ATOM 536 C CA . ALA A 1 74 ? -2.290 0.827 10.292 1.00 90.69 74 ALA A CA 1
ATOM 537 C C . ALA A 1 74 ? -2.902 -0.572 10.505 1.00 90.69 74 ALA A C 1
ATOM 539 O O . ALA A 1 74 ? -4.024 -0.682 11.007 1.00 90.69 74 ALA A O 1
ATOM 540 N N . ILE A 1 75 ? -2.181 -1.651 10.172 1.00 93.19 75 ILE A N 1
ATOM 541 C CA . ILE A 1 75 ? -2.617 -3.025 10.483 1.00 93.19 75 ILE A CA 1
ATOM 542 C C . ILE A 1 75 ? -2.687 -3.231 11.996 1.00 93.19 75 ILE A C 1
ATOM 544 O O . ILE A 1 75 ? -3.647 -3.825 12.501 1.00 93.19 75 ILE A O 1
ATOM 548 N N . ARG A 1 76 ? -1.676 -2.755 12.729 1.00 93.00 76 ARG A N 1
ATOM 549 C CA . ARG A 1 76 ? -1.639 -2.841 14.192 1.00 93.00 76 ARG A CA 1
ATOM 550 C C . ARG A 1 76 ? -2.797 -2.066 14.818 1.00 93.00 76 ARG A C 1
ATOM 552 O O . ARG A 1 76 ? -3.509 -2.634 15.643 1.00 93.00 76 ARG A O 1
ATOM 559 N N . ASP A 1 77 ? -3.025 -0.832 14.381 1.00 92.88 77 ASP A N 1
ATOM 560 C CA . ASP A 1 77 ? -4.115 0.037 14.828 1.00 92.88 77 ASP A CA 1
ATOM 561 C C . ASP A 1 77 ? -5.474 -0.643 14.622 1.00 92.88 77 ASP A C 1
ATOM 563 O O . ASP A 1 77 ? -6.298 -0.689 15.534 1.00 92.88 77 ASP A O 1
ATOM 567 N N . LEU A 1 78 ? -5.692 -1.250 13.449 1.00 93.81 78 LEU A N 1
ATOM 568 C CA . LEU A 1 78 ? -6.906 -2.007 13.145 1.00 93.81 78 LEU A CA 1
ATOM 569 C C . LEU A 1 78 ? -7.081 -3.207 14.085 1.00 93.81 78 LEU A C 1
ATOM 571 O O . LEU A 1 78 ? -8.181 -3.440 14.587 1.00 93.81 78 LEU A O 1
ATOM 575 N N . LYS A 1 79 ? -6.014 -3.981 14.326 1.00 93.75 79 LYS A N 1
ATOM 576 C CA . LYS A 1 79 ? -6.049 -5.139 15.235 1.00 93.75 79 LYS A CA 1
ATOM 577 C C . LYS A 1 79 ? -6.392 -4.695 16.662 1.00 93.75 79 LYS A C 1
ATOM 579 O O . LYS A 1 79 ? -7.277 -5.287 17.275 1.00 93.75 79 LYS A O 1
ATOM 584 N N . ILE A 1 80 ? -5.769 -3.624 17.156 1.00 94.06 80 ILE A N 1
ATOM 585 C CA . ILE A 1 80 ? -6.046 -3.054 18.483 1.00 94.06 80 ILE A CA 1
ATOM 586 C C . ILE A 1 80 ? -7.485 -2.537 18.566 1.00 94.06 80 ILE A C 1
ATOM 588 O O . ILE A 1 80 ? -8.194 -2.860 19.516 1.00 94.06 80 ILE A O 1
ATOM 592 N N . ALA A 1 81 ? -7.947 -1.780 17.569 1.00 91.69 81 ALA A N 1
ATOM 593 C CA . ALA A 1 81 ? -9.296 -1.221 17.561 1.00 91.69 81 ALA A CA 1
ATOM 594 C C . ALA A 1 81 ? -10.377 -2.312 17.525 1.00 91.69 81 ALA A C 1
ATOM 596 O O . ALA A 1 81 ? -11.372 -2.210 18.240 1.00 91.69 81 ALA A O 1
ATOM 597 N N . ARG A 1 82 ? -10.159 -3.390 16.758 1.00 94.06 82 ARG A N 1
ATOM 598 C CA . ARG A 1 82 ? -11.052 -4.560 16.727 1.00 94.06 82 ARG A CA 1
ATOM 599 C C . ARG A 1 82 ? -11.109 -5.280 18.067 1.00 94.06 82 ARG A C 1
ATOM 601 O O . ARG A 1 82 ? -12.198 -5.598 18.530 1.00 94.06 82 ARG A O 1
ATOM 608 N N . LEU A 1 83 ? -9.952 -5.515 18.688 1.00 93.62 83 LEU A N 1
ATOM 609 C CA . LEU A 1 83 ? -9.888 -6.125 20.016 1.00 93.62 83 LEU A CA 1
ATOM 610 C C . LEU A 1 83 ? -10.594 -5.251 21.052 1.00 93.62 83 LEU A C 1
ATOM 612 O O . LEU A 1 83 ? -11.362 -5.765 21.858 1.00 93.62 83 LEU A O 1
ATOM 616 N N . ASN A 1 84 ? -10.390 -3.935 21.006 1.00 92.00 84 ASN A N 1
ATOM 617 C CA . ASN A 1 84 ? -11.051 -3.007 21.916 1.00 92.00 84 ASN A CA 1
ATOM 618 C C . ASN A 1 84 ? -12.577 -3.023 21.730 1.00 92.00 84 ASN A C 1
ATOM 620 O O . ASN A 1 84 ? -13.308 -3.152 22.706 1.00 92.00 84 ASN A O 1
ATOM 624 N N . LEU A 1 85 ? -13.061 -2.984 20.484 1.00 91.75 85 LEU A N 1
ATOM 625 C CA . LEU A 1 85 ? -14.489 -3.083 20.178 1.00 91.75 85 LEU A CA 1
ATOM 626 C C . LEU A 1 85 ? -15.104 -4.384 20.713 1.00 91.75 85 LEU A C 1
ATOM 628 O O . LEU A 1 85 ? -16.121 -4.331 21.397 1.00 91.75 85 LEU A O 1
ATOM 632 N N . ASP A 1 86 ? -14.473 -5.530 20.454 1.00 91.94 86 ASP A N 1
ATOM 633 C CA . ASP A 1 86 ? -14.931 -6.840 20.942 1.00 91.94 86 ASP A CA 1
ATOM 634 C C . ASP A 1 86 ? -14.926 -6.902 22.480 1.00 91.94 86 ASP A C 1
ATOM 636 O O . ASP A 1 86 ? -15.872 -7.389 23.099 1.00 91.94 86 ASP A O 1
ATOM 640 N N . THR A 1 87 ? -13.907 -6.328 23.124 1.00 89.44 87 THR A N 1
ATOM 641 C CA . THR A 1 87 ? -13.815 -6.272 24.591 1.00 89.44 87 THR A CA 1
ATOM 642 C C . THR A 1 87 ? -14.934 -5.415 25.184 1.00 89.44 87 THR A C 1
ATOM 644 O O . THR A 1 87 ? -15.632 -5.855 26.097 1.00 89.44 87 THR A O 1
ATOM 647 N N . VAL A 1 88 ? -15.151 -4.215 24.641 1.00 88.81 88 VAL A N 1
ATOM 648 C CA . VAL A 1 88 ? -16.205 -3.289 25.079 1.00 88.81 88 VAL A CA 1
ATOM 649 C C . VAL A 1 88 ? -17.594 -3.898 24.855 1.00 88.81 88 VAL A C 1
ATOM 651 O O . VAL A 1 88 ? -18.439 -3.827 25.743 1.00 88.81 88 VAL A O 1
ATOM 654 N N . GLN A 1 89 ? -17.821 -4.570 23.722 1.00 88.81 89 GLN A N 1
ATOM 655 C CA . GLN A 1 89 ? -19.083 -5.262 23.434 1.00 88.81 89 GLN A CA 1
ATOM 656 C C . GLN A 1 89 ? -19.357 -6.421 24.400 1.00 88.81 89 GLN A C 1
ATOM 658 O O . GLN A 1 89 ? -20.487 -6.574 24.861 1.00 88.81 89 GLN A O 1
ATOM 663 N N . ARG A 1 90 ? -18.341 -7.220 24.749 1.00 87.38 90 ARG A N 1
ATOM 664 C CA . ARG A 1 90 ? -18.487 -8.318 25.723 1.00 87.38 90 ARG A CA 1
ATOM 665 C C . ARG A 1 90 ? -18.733 -7.811 27.138 1.00 87.38 90 ARG A C 1
ATOM 667 O O . ARG A 1 90 ? -19.527 -8.393 27.872 1.00 87.38 90 ARG A O 1
ATOM 674 N N . LEU A 1 91 ? -18.044 -6.742 27.527 1.00 85.19 91 LEU A N 1
ATOM 675 C CA . LEU A 1 91 ? -18.170 -6.158 28.858 1.00 85.19 91 LEU A CA 1
ATOM 676 C C . LEU A 1 91 ? -19.479 -5.378 29.033 1.00 85.19 91 LEU A C 1
ATOM 678 O O . LEU A 1 91 ? -19.976 -5.317 30.151 1.00 85.19 91 LEU A O 1
ATOM 682 N N . ALA A 1 92 ? -20.095 -4.879 27.957 1.00 76.38 92 ALA A N 1
ATOM 683 C CA . ALA A 1 92 ? -21.368 -4.158 28.023 1.00 76.38 92 ALA A CA 1
ATOM 684 C C . ALA A 1 92 ? -22.515 -4.970 28.658 1.00 76.38 92 ALA A C 1
ATOM 686 O O . ALA A 1 92 ? -23.462 -4.384 29.174 1.00 76.38 92 ALA A O 1
ATOM 687 N N . GLY A 1 93 ? -22.431 -6.307 28.664 1.00 70.81 93 GLY A N 1
ATOM 688 C CA . GLY A 1 93 ? -23.382 -7.164 29.380 1.00 70.81 93 GLY A CA 1
ATOM 689 C C . GLY A 1 93 ? -23.154 -7.261 30.897 1.00 70.81 93 GLY A C 1
ATOM 690 O O . GLY A 1 93 ? -24.075 -7.633 31.616 1.00 70.81 93 GLY A O 1
ATOM 691 N N . ASN A 1 94 ? -21.952 -6.931 31.387 1.00 73.75 94 ASN A N 1
ATOM 692 C CA . ASN A 1 94 ? -21.502 -7.203 32.761 1.00 73.75 94 ASN A CA 1
ATOM 693 C C . ASN A 1 94 ? -21.079 -5.951 33.551 1.00 73.75 94 ASN A C 1
ATOM 695 O O . ASN A 1 94 ? -21.000 -6.005 34.778 1.00 73.75 94 ASN A O 1
ATOM 699 N N . THR A 1 95 ? -20.786 -4.835 32.885 1.00 73.06 95 THR A N 1
ATOM 700 C CA . THR A 1 95 ? -20.362 -3.572 33.506 1.00 73.06 95 THR A CA 1
ATOM 701 C C . THR A 1 95 ? -21.202 -2.402 32.997 1.00 73.06 95 THR A C 1
ATOM 703 O O . THR A 1 95 ? -21.829 -2.479 31.944 1.00 73.06 95 THR A O 1
ATOM 706 N N . THR A 1 96 ? -21.220 -1.290 33.741 1.00 74.88 96 THR A N 1
ATOM 707 C CA . THR A 1 96 ? -21.836 -0.022 33.314 1.00 74.88 96 THR A CA 1
ATOM 708 C C . THR A 1 96 ? -20.999 0.644 32.221 1.00 74.88 96 THR A C 1
ATOM 710 O O . THR A 1 96 ? -20.425 1.708 32.433 1.00 74.88 96 THR A O 1
ATOM 713 N N . ILE A 1 97 ? -20.887 -0.008 31.067 1.00 75.94 97 ILE A N 1
ATOM 714 C CA . ILE A 1 97 ? -20.371 0.605 29.848 1.00 75.94 97 ILE A CA 1
ATOM 715 C C . ILE A 1 97 ? -21.512 1.397 29.230 1.00 75.94 97 ILE A C 1
ATOM 717 O O . ILE A 1 97 ? -22.618 0.896 29.020 1.00 75.94 97 ILE A O 1
ATOM 721 N N . THR A 1 98 ? -21.249 2.665 28.961 1.00 80.31 98 THR A N 1
ATOM 722 C CA . THR A 1 98 ? -22.222 3.535 28.314 1.00 80.31 98 THR A CA 1
ATOM 723 C C . THR A 1 98 ? -22.348 3.163 26.837 1.00 80.31 98 THR A C 1
ATOM 725 O O . THR A 1 98 ? -21.370 2.820 26.174 1.00 80.31 98 THR A O 1
ATOM 728 N N . ASN A 1 99 ? -23.546 3.308 26.265 1.00 83.62 99 ASN A N 1
ATOM 729 C CA . ASN A 1 99 ? -23.736 3.155 24.815 1.00 83.62 99 ASN A CA 1
ATOM 730 C C . ASN A 1 99 ? -22.795 4.060 23.994 1.00 83.62 99 ASN A C 1
ATOM 732 O O . ASN A 1 99 ? -22.464 3.732 22.857 1.00 83.62 99 ASN A O 1
ATOM 736 N N . LEU A 1 100 ? -22.345 5.180 24.571 1.00 86.00 100 LEU A N 1
ATOM 737 C CA . LEU A 1 100 ? -21.369 6.081 23.960 1.00 86.00 100 LEU A CA 1
ATOM 738 C C . LEU A 1 100 ? -19.990 5.428 23.809 1.00 86.00 100 LEU A C 1
ATOM 740 O O . LEU A 1 100 ? -19.370 5.576 22.763 1.00 86.00 100 LEU A O 1
ATOM 744 N N . GLU A 1 101 ? -19.518 4.668 24.797 1.00 86.25 101 GLU A N 1
ATOM 745 C CA . GLU A 1 101 ? -18.219 3.982 24.725 1.00 86.25 101 GLU A CA 1
ATOM 746 C C . GLU A 1 101 ? -18.205 2.900 23.641 1.00 86.25 101 GLU A C 1
ATOM 748 O O . GLU A 1 101 ? -17.234 2.791 22.891 1.00 86.25 101 GLU A O 1
ATOM 753 N N . VAL A 1 102 ? -19.309 2.159 23.492 1.00 87.62 102 VAL A N 1
ATOM 754 C CA . VAL A 1 102 ? -19.481 1.182 22.403 1.00 87.62 102 VAL A CA 1
ATOM 755 C C . VAL A 1 102 ? -19.426 1.881 21.041 1.00 87.62 102 VAL A C 1
ATOM 757 O O . VAL A 1 102 ? -18.740 1.416 20.130 1.00 87.62 102 VAL A O 1
ATOM 760 N N . GLN A 1 103 ? -20.106 3.023 20.902 1.00 88.44 103 GLN A N 1
ATOM 761 C CA . GLN A 1 103 ? -20.098 3.809 19.664 1.00 88.44 103 GLN A CA 1
ATOM 762 C C . GLN A 1 103 ? -18.709 4.375 19.348 1.00 88.44 103 GLN A C 1
ATOM 764 O O . GLN A 1 103 ? -18.265 4.283 18.205 1.00 88.44 103 GLN A O 1
ATOM 769 N N . ILE A 1 104 ? -17.992 4.904 20.344 1.00 90.38 104 ILE A N 1
ATOM 770 C CA . ILE A 1 104 ? -16.625 5.420 20.173 1.00 90.38 104 ILE A CA 1
ATOM 771 C C . ILE A 1 104 ? -15.682 4.299 19.722 1.00 90.38 104 ILE A C 1
ATOM 773 O O . ILE A 1 104 ? -14.909 4.484 18.781 1.00 90.38 104 ILE A O 1
ATOM 777 N N . ALA A 1 105 ? -15.763 3.120 20.346 1.00 89.06 105 ALA A N 1
ATOM 778 C CA . ALA A 1 105 ? -14.971 1.966 19.932 1.00 89.06 105 ALA A CA 1
ATOM 779 C C . ALA A 1 105 ? -15.287 1.547 18.483 1.00 89.06 105 ALA A C 1
ATOM 781 O O . ALA A 1 105 ? -14.371 1.230 17.720 1.0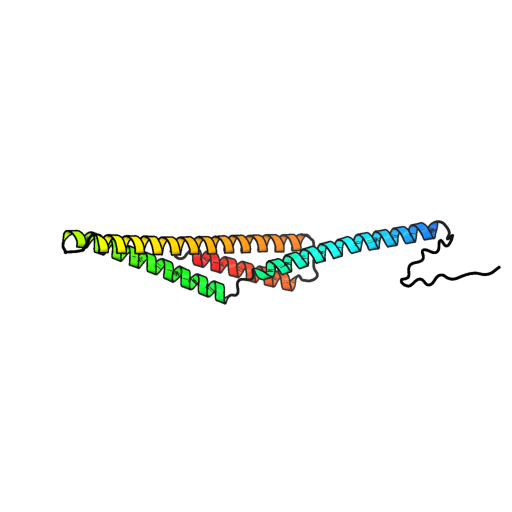0 89.06 105 ALA A O 1
ATOM 782 N N . GLY A 1 106 ? -16.562 1.611 18.083 1.00 90.69 106 GLY A N 1
ATOM 783 C CA . GLY A 1 106 ? -17.000 1.339 16.712 1.00 90.69 106 GLY A CA 1
ATOM 784 C C . GLY A 1 106 ? -16.405 2.324 15.706 1.00 90.69 106 GLY A C 1
ATOM 785 O O . GLY A 1 106 ? -15.766 1.909 14.739 1.00 90.69 106 GLY A O 1
ATOM 786 N N . LEU A 1 107 ? -16.520 3.626 15.981 1.00 91.75 107 LEU A N 1
ATOM 787 C CA . LEU A 1 107 ? -15.958 4.685 15.138 1.00 91.75 107 LEU A CA 1
ATOM 788 C C . LEU A 1 107 ? -14.437 4.566 14.990 1.00 91.75 107 LEU A C 1
ATOM 790 O O . LEU A 1 107 ? -13.909 4.754 13.894 1.00 91.75 107 LEU A O 1
ATOM 794 N N . ASN A 1 108 ? -13.729 4.207 16.064 1.00 91.06 108 ASN A N 1
ATOM 795 C CA . ASN A 1 108 ? -12.283 3.989 16.022 1.00 91.06 108 ASN A CA 1
ATOM 796 C C . ASN A 1 108 ? -11.910 2.792 15.135 1.00 91.06 108 ASN A C 1
ATOM 798 O O . ASN A 1 108 ? -10.954 2.873 14.361 1.00 91.06 108 ASN A O 1
ATOM 802 N N . CYS A 1 109 ? -12.679 1.701 15.195 1.00 92.88 109 CYS A N 1
ATOM 803 C CA . CYS A 1 109 ? -12.487 0.551 14.312 1.00 92.88 109 CYS A CA 1
ATOM 804 C C . CYS A 1 109 ? -12.724 0.922 12.839 1.00 92.88 109 CYS A C 1
ATOM 806 O O . CYS A 1 109 ? -11.909 0.584 11.976 1.00 92.88 109 CYS A O 1
ATOM 808 N N . GLU A 1 110 ? -13.791 1.665 12.540 1.00 92.50 110 GLU A N 1
ATOM 809 C CA . GLU A 1 110 ? -14.077 2.146 11.183 1.00 92.50 110 GLU A CA 1
ATOM 810 C C . GLU A 1 110 ? -13.013 3.120 10.663 1.00 92.50 110 GLU A C 1
ATOM 812 O O . GLU A 1 110 ? -12.656 3.084 9.483 1.00 92.50 110 GLU A O 1
ATOM 817 N N . ALA A 1 111 ? -12.501 4.005 11.518 1.00 91.69 111 ALA A N 1
ATOM 818 C CA . ALA A 1 111 ? -11.438 4.938 11.161 1.00 91.69 111 ALA A CA 1
ATOM 819 C C . ALA A 1 111 ? -10.135 4.197 10.825 1.00 91.69 111 ALA A C 1
ATOM 821 O O . ALA A 1 111 ? -9.529 4.465 9.785 1.00 91.69 111 ALA A O 1
ATOM 822 N N . ALA A 1 112 ? -9.744 3.216 11.646 1.00 90.62 112 ALA A N 1
ATOM 823 C CA . ALA A 1 112 ? -8.577 2.375 11.386 1.00 90.62 112 ALA A CA 1
ATOM 824 C C . ALA A 1 112 ? -8.731 1.568 10.083 1.00 90.62 112 ALA A C 1
ATOM 826 O O . ALA A 1 112 ? -7.791 1.469 9.292 1.00 90.62 112 ALA A O 1
ATOM 827 N N . GLN A 1 113 ? -9.935 1.057 9.805 1.00 93.56 113 GLN A N 1
ATOM 828 C CA . GLN A 1 113 ? -10.233 0.360 8.553 1.00 93.56 113 GLN A CA 1
ATOM 829 C C . GLN A 1 113 ? -10.123 1.274 7.334 1.00 93.56 113 GLN A C 1
ATOM 831 O O . GLN A 1 113 ? -9.502 0.892 6.341 1.00 93.56 113 GLN A O 1
ATOM 836 N N . ARG A 1 114 ? -10.668 2.492 7.412 1.00 92.56 114 ARG A N 1
ATOM 837 C CA . ARG A 1 114 ? -10.546 3.488 6.340 1.00 92.56 114 ARG A CA 1
ATOM 838 C C . ARG A 1 114 ? -9.091 3.885 6.097 1.00 92.56 114 ARG A C 1
ATOM 840 O O . ARG A 1 114 ? -8.676 3.932 4.943 1.00 92.56 114 ARG A O 1
ATOM 847 N N . LYS A 1 115 ? -8.302 4.100 7.156 1.00 91.88 115 LYS A N 1
ATOM 848 C CA . LYS A 1 115 ? -6.858 4.382 7.053 1.00 91.88 115 LYS A CA 1
ATOM 849 C C . LYS A 1 115 ? -6.133 3.270 6.289 1.00 91.88 115 LYS A C 1
ATOM 851 O O . LYS A 1 115 ? -5.438 3.556 5.319 1.00 91.88 115 LYS A O 1
ATOM 856 N N . LEU A 1 116 ? -6.352 2.008 6.667 1.00 92.69 116 LEU A N 1
ATOM 857 C CA . LEU A 1 116 ? -5.743 0.865 5.982 1.00 92.69 116 LEU A CA 1
ATOM 858 C C . LEU A 1 116 ? -6.185 0.764 4.514 1.00 92.69 116 LEU A C 1
ATOM 860 O O . LEU A 1 116 ? -5.363 0.498 3.643 1.00 92.69 116 LEU A O 1
ATOM 864 N N . GLN A 1 117 ? -7.467 0.998 4.225 1.00 92.12 117 GLN A N 1
ATOM 865 C CA . GLN A 1 117 ? -7.993 0.961 2.860 1.00 92.12 117 GLN A CA 1
ATOM 866 C C . GLN A 1 117 ? -7.348 2.027 1.965 1.00 92.12 117 GLN A C 1
ATOM 868 O O . GLN A 1 117 ? -6.958 1.718 0.842 1.00 92.12 117 GLN A O 1
ATOM 873 N N . ILE A 1 118 ? -7.193 3.257 2.462 1.00 90.25 118 ILE A N 1
ATOM 874 C CA . ILE A 1 118 ? -6.526 4.337 1.723 1.00 90.25 118 ILE A CA 1
ATOM 875 C C . ILE A 1 118 ? -5.064 3.973 1.453 1.00 90.25 118 ILE A C 1
ATOM 877 O O . ILE A 1 118 ? -4.601 4.119 0.324 1.00 90.25 118 ILE A O 1
ATOM 881 N N . LEU A 1 119 ? -4.349 3.451 2.454 1.00 90.38 119 LEU A N 1
ATOM 882 C CA . LEU A 1 119 ? -2.958 3.035 2.272 1.00 90.38 119 LEU A CA 1
ATOM 883 C C . LEU A 1 119 ? -2.828 1.898 1.249 1.00 90.38 119 LEU A C 1
ATOM 885 O O . LEU A 1 119 ? -1.929 1.951 0.415 1.00 90.38 119 LEU A O 1
ATOM 889 N N . ARG A 1 120 ? -3.751 0.924 1.235 1.00 91.12 120 ARG A N 1
ATOM 890 C CA . ARG A 1 120 ? -3.801 -0.109 0.182 1.00 91.12 120 ARG A CA 1
ATOM 891 C C . ARG A 1 120 ? -3.964 0.501 -1.205 1.00 91.12 120 ARG A C 1
ATOM 893 O O . ARG A 1 120 ? -3.172 0.196 -2.084 1.00 91.12 120 ARG A O 1
ATOM 900 N N . MET A 1 121 ? -4.911 1.424 -1.373 1.00 87.56 121 MET A N 1
ATOM 901 C CA . MET A 1 121 ? -5.118 2.108 -2.655 1.00 87.56 121 MET A CA 1
ATOM 902 C C . MET A 1 121 ? -3.880 2.886 -3.118 1.00 87.56 121 MET A C 1
ATOM 904 O O . MET A 1 121 ? -3.594 2.929 -4.313 1.00 87.56 121 MET A O 1
ATOM 908 N N . ILE A 1 122 ? -3.147 3.510 -2.189 1.00 88.38 122 ILE A N 1
ATOM 909 C CA . ILE A 1 122 ? -1.888 4.196 -2.503 1.00 88.38 122 ILE A CA 1
ATOM 910 C C . ILE A 1 122 ? -0.851 3.184 -2.993 1.00 88.38 122 ILE A C 1
ATOM 912 O O . ILE A 1 122 ? -0.247 3.411 -4.038 1.00 88.38 122 ILE A O 1
ATOM 916 N N . VAL A 1 123 ? -0.669 2.067 -2.283 1.00 89.31 123 VAL A N 1
ATOM 917 C CA . VAL A 1 123 ? 0.288 1.023 -2.678 1.00 89.31 123 VAL A CA 1
ATOM 918 C C . VAL A 1 123 ? -0.085 0.419 -4.037 1.00 89.31 123 VAL A C 1
ATOM 920 O O . VAL A 1 123 ? 0.780 0.323 -4.902 1.00 89.31 123 VAL A O 1
ATOM 923 N N . ASP A 1 124 ? -1.360 0.098 -4.271 1.00 88.50 124 ASP A N 1
ATOM 924 C CA . ASP A 1 124 ? -1.848 -0.438 -5.551 1.00 88.50 124 ASP A CA 1
ATOM 925 C C . ASP A 1 124 ? -1.574 0.529 -6.711 1.00 88.50 124 ASP A C 1
ATOM 927 O O . ASP A 1 124 ? -1.095 0.129 -7.774 1.00 88.50 124 ASP A O 1
ATOM 931 N N . LYS A 1 125 ? -1.813 1.830 -6.499 1.00 87.81 125 LYS A N 1
ATOM 932 C CA . LYS A 1 125 ? -1.516 2.863 -7.497 1.00 87.81 125 LYS A CA 1
ATOM 933 C C . LYS A 1 125 ? -0.016 2.966 -7.791 1.00 87.81 125 LYS A C 1
ATOM 935 O O . LYS A 1 125 ? 0.358 3.157 -8.945 1.00 87.81 125 LYS A O 1
ATOM 940 N N . GLN A 1 126 ? 0.833 2.846 -6.770 1.00 86.50 126 GLN A N 1
ATOM 941 C CA . GLN A 1 126 ? 2.289 2.868 -6.941 1.00 86.50 126 GLN A CA 1
ATOM 942 C C . GLN A 1 126 ? 2.799 1.619 -7.673 1.00 86.50 126 GLN A C 1
ATOM 944 O O . GLN A 1 126 ? 3.708 1.718 -8.493 1.00 86.50 126 GLN A O 1
ATOM 949 N N . ILE A 1 127 ? 2.186 0.454 -7.437 1.00 88.75 127 ILE A N 1
ATOM 950 C CA . ILE A 1 127 ? 2.484 -0.777 -8.183 1.00 88.75 127 ILE A CA 1
ATOM 951 C C . ILE A 1 127 ? 2.148 -0.595 -9.659 1.00 88.75 127 ILE A C 1
ATOM 953 O O . ILE A 1 127 ? 3.013 -0.838 -10.494 1.00 88.75 127 ILE A O 1
ATOM 957 N N . ALA A 1 128 ? 0.941 -0.115 -9.973 1.00 87.88 128 ALA A N 1
ATOM 958 C CA . ALA A 1 128 ? 0.530 0.127 -11.354 1.00 87.88 128 ALA A CA 1
ATOM 959 C C . ALA A 1 128 ? 1.479 1.108 -12.064 1.00 87.88 128 ALA A C 1
ATOM 961 O O . ALA A 1 128 ? 1.946 0.833 -13.163 1.00 87.88 128 ALA A O 1
ATOM 962 N N . ALA A 1 129 ? 1.854 2.205 -11.398 1.00 83.75 129 ALA A N 1
ATOM 963 C CA . ALA A 1 129 ? 2.801 3.172 -11.951 1.00 83.75 129 ALA A CA 1
ATOM 964 C C . ALA A 1 129 ? 4.195 2.567 -12.214 1.00 83.75 129 ALA A C 1
ATOM 966 O O . ALA A 1 129 ? 4.827 2.868 -13.228 1.00 83.75 129 ALA A O 1
ATOM 967 N N . ALA A 1 130 ? 4.682 1.706 -11.317 1.00 84.75 130 ALA A N 1
ATOM 968 C CA . ALA A 1 130 ? 5.961 1.027 -11.495 1.00 84.75 130 ALA A CA 1
ATOM 969 C C . ALA A 1 130 ? 5.910 -0.029 -12.617 1.00 84.75 130 ALA A C 1
ATOM 971 O O . ALA A 1 130 ? 6.870 -0.162 -13.375 1.00 84.75 130 ALA A O 1
ATOM 972 N N . GLU A 1 131 ? 4.793 -0.747 -12.763 1.00 88.62 131 GLU A N 1
ATOM 973 C CA . GLU A 1 131 ? 4.564 -1.686 -13.869 1.00 88.62 131 GLU A CA 1
ATOM 974 C C . GLU A 1 131 ? 4.519 -0.959 -15.220 1.00 88.62 131 GLU A C 1
ATOM 976 O O . GLU A 1 131 ? 5.226 -1.359 -16.149 1.00 88.62 131 GLU A O 1
ATOM 981 N N . ASP A 1 132 ? 3.799 0.162 -15.306 1.00 85.62 132 ASP A N 1
ATOM 982 C CA . ASP A 1 132 ? 3.750 1.008 -16.504 1.00 85.62 132 ASP A CA 1
ATOM 983 C C . ASP A 1 132 ? 5.148 1.507 -16.900 1.00 85.62 132 ASP A C 1
ATOM 985 O O . ASP A 1 132 ? 5.521 1.488 -18.075 1.00 85.62 132 ASP A O 1
ATOM 989 N N . ARG A 1 133 ? 5.977 1.896 -15.923 1.00 81.75 133 ARG A N 1
ATOM 990 C CA . ARG A 1 133 ? 7.350 2.350 -16.189 1.00 81.75 133 ARG A CA 1
ATOM 991 C C . ARG A 1 133 ? 8.229 1.235 -16.755 1.00 81.75 133 ARG A C 1
ATOM 993 O O . ARG A 1 133 ? 9.003 1.489 -17.676 1.00 81.75 133 ARG A O 1
ATOM 1000 N N . ILE A 1 134 ? 8.090 0.003 -16.261 1.00 85.50 134 ILE A N 1
ATOM 1001 C CA . ILE A 1 134 ? 8.797 -1.154 -16.829 1.00 85.50 134 ILE A CA 1
ATOM 1002 C C . ILE A 1 134 ? 8.389 -1.371 -18.288 1.00 85.50 134 ILE A C 1
ATOM 1004 O O . ILE A 1 134 ? 9.267 -1.594 -19.126 1.00 85.50 134 ILE A O 1
ATOM 1008 N N . ILE A 1 135 ? 7.094 -1.264 -18.606 1.00 85.44 135 ILE A N 1
ATOM 1009 C CA . ILE A 1 135 ? 6.587 -1.396 -19.981 1.00 85.44 135 ILE A CA 1
ATOM 1010 C C . ILE A 1 135 ? 7.233 -0.343 -20.887 1.00 85.44 135 ILE A C 1
ATOM 1012 O O . ILE A 1 135 ? 7.803 -0.699 -21.919 1.00 85.44 135 ILE A O 1
ATOM 1016 N N . VAL A 1 136 ? 7.238 0.926 -20.469 1.00 83.06 136 VAL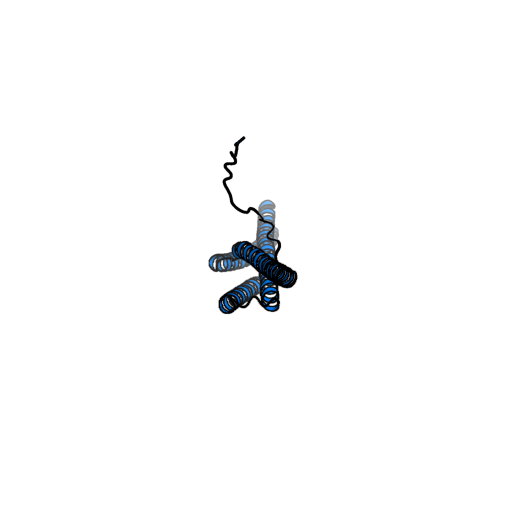 A N 1
ATOM 1017 C CA . VAL A 1 136 ? 7.855 2.025 -21.231 1.00 83.06 136 VAL A CA 1
ATOM 1018 C C . VAL A 1 136 ? 9.348 1.778 -21.465 1.00 83.06 136 VAL A C 1
ATOM 1020 O O . VAL A 1 136 ? 9.834 1.955 -22.583 1.00 83.06 136 VAL A O 1
ATOM 1023 N N . ILE A 1 137 ? 10.090 1.325 -20.448 1.00 82.25 137 ILE A N 1
ATOM 1024 C CA . ILE A 1 137 ? 11.522 1.013 -20.592 1.00 82.25 137 ILE A CA 1
ATOM 1025 C C . ILE A 1 137 ? 11.737 -0.096 -21.637 1.00 82.25 137 ILE A C 1
ATOM 1027 O O . ILE A 1 137 ? 12.612 0.040 -22.496 1.00 82.25 137 ILE A O 1
ATOM 1031 N N . HIS A 1 138 ? 10.918 -1.152 -21.615 1.00 83.50 138 HIS A N 1
ATOM 1032 C CA . HIS A 1 138 ? 10.997 -2.249 -22.588 1.00 83.50 138 HIS A CA 1
ATOM 1033 C C . HIS A 1 138 ? 10.622 -1.800 -24.009 1.00 83.50 138 HIS A C 1
ATOM 1035 O O . HIS A 1 138 ? 11.204 -2.266 -24.989 1.00 83.50 138 HIS A O 1
ATOM 1041 N N . GLU A 1 139 ? 9.659 -0.892 -24.162 1.00 82.88 139 GLU A N 1
ATOM 1042 C CA . GLU A 1 139 ? 9.310 -0.323 -25.469 1.00 82.88 139 GLU A CA 1
ATOM 1043 C C . GLU A 1 139 ? 10.440 0.545 -26.036 1.00 82.88 139 GLU A C 1
ATOM 1045 O O . GLU A 1 139 ? 10.793 0.416 -27.211 1.00 82.88 139 GLU A O 1
ATOM 1050 N N . LEU A 1 140 ? 11.081 1.360 -25.194 1.00 77.38 140 LEU A N 1
ATOM 1051 C CA . LEU A 1 140 ? 12.253 2.155 -25.570 1.00 77.38 140 LEU A CA 1
ATOM 1052 C C . LEU A 1 140 ? 13.470 1.288 -25.935 1.00 77.38 140 LEU A C 1
ATOM 1054 O O . LEU A 1 140 ? 14.317 1.712 -26.727 1.00 77.38 140 LEU A O 1
ATOM 1058 N N . GLU A 1 141 ? 13.581 0.085 -25.368 1.00 78.44 141 GLU A N 1
ATOM 1059 C CA . GLU A 1 141 ? 14.599 -0.895 -25.752 1.00 78.44 141 GLU A CA 1
ATOM 1060 C C . GLU A 1 141 ? 14.352 -1.430 -27.169 1.00 78.44 141 GLU A C 1
ATOM 1062 O O . GLU A 1 141 ? 15.261 -1.409 -28.004 1.00 78.44 141 GLU A O 1
ATOM 1067 N N . LYS A 1 142 ? 13.107 -1.818 -27.484 1.00 79.81 142 LYS A N 1
ATOM 1068 C CA . LYS A 1 142 ? 12.718 -2.311 -28.820 1.00 79.81 142 LYS A CA 1
ATOM 1069 C C . LYS A 1 142 ? 12.957 -1.287 -29.929 1.00 79.81 142 LYS A C 1
ATOM 1071 O O . LYS A 1 142 ? 13.265 -1.669 -31.054 1.00 79.81 142 LYS A O 1
ATOM 1076 N N . LEU A 1 143 ? 12.839 0.003 -29.617 1.00 79.50 143 LEU A N 1
ATOM 1077 C CA . LEU A 1 143 ? 13.062 1.103 -30.560 1.00 79.50 143 LEU A CA 1
ATOM 1078 C C . LEU A 1 143 ? 14.551 1.398 -30.827 1.00 79.50 143 LEU A C 1
ATOM 1080 O O . LEU A 1 143 ? 14.870 2.303 -31.594 1.00 79.50 143 LEU A O 1
ATOM 1084 N N . GLY A 1 144 ? 15.480 0.640 -30.232 1.00 62.00 144 GLY A N 1
ATOM 1085 C CA . GLY A 1 144 ? 16.899 0.702 -30.587 1.00 62.00 144 GLY A CA 1
ATOM 1086 C C . GLY A 1 144 ? 17.618 1.971 -30.124 1.00 62.00 144 GLY A C 1
ATOM 1087 O O . GLY A 1 144 ? 18.715 2.258 -30.604 1.00 62.00 144 GLY A O 1
ATOM 1088 N N . ALA A 1 145 ? 17.046 2.723 -29.177 1.00 63.88 145 ALA A N 1
ATOM 1089 C CA . ALA A 1 145 ? 17.657 3.915 -28.591 1.00 63.88 145 ALA A CA 1
ATOM 1090 C C . ALA A 1 145 ? 18.882 3.540 -27.729 1.00 63.88 145 ALA A C 1
ATOM 1092 O O . ALA A 1 145 ? 18.826 3.568 -26.511 1.00 63.88 145 ALA A O 1
ATOM 1093 N N . SER A 1 146 ? 19.992 3.101 -28.324 1.00 57.66 146 SER A N 1
ATOM 1094 C CA . SER A 1 146 ? 21.092 2.388 -27.646 1.00 57.66 146 SER A CA 1
ATOM 1095 C C . SER A 1 146 ? 22.036 3.262 -26.811 1.00 57.66 146 SER A C 1
ATOM 1097 O O . SER A 1 146 ? 22.780 2.734 -25.985 1.00 57.66 146 SER A O 1
ATOM 1099 N N . ALA A 1 147 ? 21.981 4.590 -26.959 1.00 58.00 147 ALA A N 1
ATOM 1100 C CA . ALA A 1 147 ? 22.960 5.513 -26.376 1.00 58.00 147 ALA A CA 1
ATOM 1101 C C . ALA A 1 147 ? 23.022 5.504 -24.831 1.00 58.00 147 ALA A C 1
ATOM 1103 O O . ALA A 1 147 ? 23.980 6.014 -24.256 1.00 58.00 147 ALA A O 1
ATOM 1104 N N . ARG A 1 148 ? 22.029 4.915 -24.144 1.00 70.88 148 ARG A N 1
ATOM 1105 C CA . ARG A 1 148 ? 21.937 4.855 -22.671 1.00 70.88 148 ARG A CA 1
ATOM 1106 C C . ARG A 1 148 ? 21.550 3.467 -22.141 1.00 70.88 148 ARG A C 1
ATOM 1108 O O . ARG A 1 148 ? 20.691 3.340 -21.272 1.00 70.88 148 ARG A O 1
ATOM 1115 N N . ALA A 1 149 ? 22.149 2.400 -22.672 1.00 73.88 149 ALA A N 1
ATOM 1116 C CA . ALA A 1 149 ? 21.870 1.028 -22.220 1.00 73.88 149 ALA A CA 1
ATOM 1117 C C . ALA A 1 149 ? 22.151 0.814 -20.716 1.00 73.88 149 ALA A C 1
ATOM 1119 O O . ALA A 1 149 ? 21.282 0.338 -19.992 1.00 73.88 149 ALA A O 1
ATOM 1120 N N . ASN A 1 150 ? 23.318 1.246 -20.220 1.00 75.19 150 ASN A N 1
ATOM 1121 C CA . ASN A 1 150 ? 23.689 1.068 -18.808 1.00 75.19 150 ASN A CA 1
ATOM 1122 C C . ASN A 1 150 ? 22.761 1.824 -17.846 1.00 75.19 150 ASN A C 1
ATOM 1124 O O . ASN A 1 150 ? 22.392 1.292 -16.804 1.00 75.19 150 ASN A O 1
ATOM 1128 N N . GLN A 1 151 ? 22.365 3.046 -18.208 1.00 76.25 151 GLN A N 1
ATOM 1129 C CA . GLN A 1 151 ? 21.472 3.860 -17.384 1.00 76.25 151 GLN A CA 1
ATOM 1130 C C . GLN A 1 151 ? 20.061 3.260 -17.316 1.00 76.25 151 GLN A C 1
ATOM 1132 O O . GLN A 1 151 ? 19.485 3.188 -16.238 1.00 76.25 151 GLN A O 1
ATOM 1137 N N . ARG A 1 152 ? 19.542 2.721 -18.425 1.00 74.25 152 ARG A N 1
ATOM 1138 C CA . ARG A 1 152 ? 18.238 2.039 -18.419 1.00 74.25 152 ARG A CA 1
ATOM 1139 C C . ARG A 1 152 ? 18.243 0.723 -17.657 1.00 74.25 152 ARG A C 1
ATOM 1141 O O . ARG A 1 152 ? 17.286 0.450 -16.949 1.00 74.25 152 ARG A O 1
ATOM 1148 N N . ASN A 1 153 ? 19.309 -0.073 -17.754 1.00 80.31 153 ASN A N 1
ATOM 1149 C CA . ASN A 1 153 ? 19.425 -1.299 -16.957 1.00 80.31 153 ASN A CA 1
ATOM 1150 C C . ASN A 1 153 ? 19.409 -0.990 -15.454 1.00 80.31 153 ASN A C 1
ATOM 1152 O O . ASN A 1 153 ? 18.812 -1.725 -14.670 1.00 80.31 153 ASN A O 1
ATOM 1156 N N . TYR A 1 154 ? 20.032 0.123 -15.061 1.00 81.19 154 TYR A N 1
ATOM 1157 C CA . TYR A 1 154 ? 19.969 0.623 -13.693 1.00 81.19 154 TYR A CA 1
ATOM 1158 C C . TYR A 1 154 ? 18.545 1.056 -13.305 1.00 81.19 154 TYR A C 1
ATOM 1160 O O . TYR A 1 154 ? 18.033 0.592 -12.289 1.00 81.19 154 TYR A O 1
ATOM 1168 N N . GLU A 1 155 ? 17.873 1.865 -14.130 1.00 81.38 155 GLU A N 1
ATOM 1169 C CA . GLU A 1 155 ? 16.484 2.305 -13.900 1.00 81.38 155 GLU A CA 1
ATOM 1170 C C . GLU A 1 155 ? 15.495 1.128 -13.823 1.00 81.38 155 GLU A C 1
ATOM 1172 O O . GLU A 1 155 ? 14.616 1.103 -12.960 1.00 81.38 155 GLU A O 1
ATOM 1177 N N . LEU A 1 156 ? 15.663 0.116 -14.677 1.00 83.94 156 LEU A N 1
ATOM 1178 C CA . LEU A 1 156 ? 14.872 -1.112 -14.663 1.00 83.94 156 LE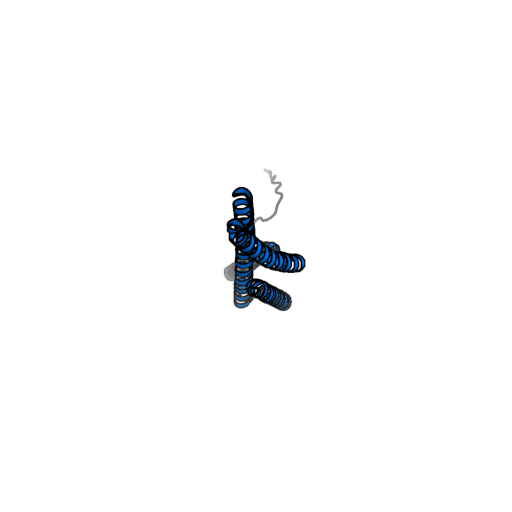U A CA 1
ATOM 1179 C C . LEU A 1 156 ? 15.098 -1.880 -13.359 1.00 83.94 156 LEU A C 1
ATOM 1181 O O . LEU A 1 156 ? 14.136 -2.192 -12.661 1.00 83.94 156 LEU A O 1
ATOM 1185 N N . SER A 1 157 ? 16.357 -2.108 -12.973 1.00 84.62 157 SER A N 1
ATOM 1186 C CA . SER A 1 157 ? 16.690 -2.789 -11.715 1.00 84.62 157 SER A CA 1
ATOM 1187 C C . SER A 1 157 ? 16.150 -2.047 -10.488 1.00 84.62 157 SER A C 1
ATOM 1189 O O . SER A 1 157 ? 15.723 -2.687 -9.521 1.00 84.62 157 SER A O 1
ATOM 1191 N N . GLN A 1 158 ? 16.172 -0.712 -10.496 1.00 85.31 158 GLN A N 1
ATOM 1192 C CA . GLN A 1 158 ? 15.586 0.096 -9.428 1.00 85.31 158 GLN A CA 1
ATOM 1193 C C . G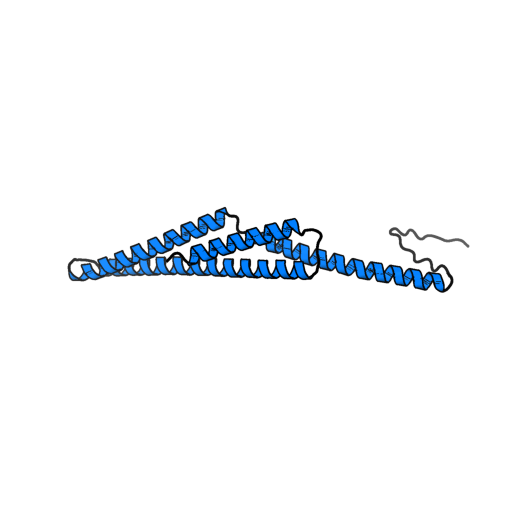LN A 1 158 ? 14.066 -0.063 -9.387 1.00 85.31 158 GLN A C 1
ATOM 1195 O O . GLN A 1 158 ? 13.519 -0.379 -8.332 1.00 85.31 158 GLN A O 1
ATOM 1200 N N . THR A 1 159 ? 13.394 0.068 -10.531 1.00 85.25 159 THR A N 1
ATOM 1201 C CA . THR A 1 159 ? 11.931 -0.045 -10.632 1.00 85.25 159 THR A CA 1
ATOM 1202 C C . THR A 1 159 ? 11.442 -1.440 -10.225 1.00 85.25 159 THR A C 1
ATOM 1204 O O . THR A 1 159 ? 10.466 -1.571 -9.487 1.00 85.25 159 THR A O 1
ATOM 1207 N N . GLU A 1 160 ? 12.159 -2.499 -10.612 1.00 87.19 160 GLU A N 1
ATOM 1208 C CA . GLU A 1 160 ? 11.883 -3.869 -10.166 1.00 87.19 160 GLU A CA 1
ATOM 1209 C C . GLU A 1 160 ? 12.046 -4.042 -8.653 1.00 87.19 160 GLU A C 1
ATOM 1211 O O . GLU A 1 160 ? 11.265 -4.749 -8.012 1.00 87.19 160 GLU A O 1
ATOM 1216 N N . THR A 1 161 ? 13.067 -3.412 -8.069 1.00 86.75 161 THR A N 1
ATOM 1217 C CA . THR A 1 161 ? 13.290 -3.447 -6.619 1.00 86.75 161 THR A CA 1
ATOM 1218 C C . THR A 1 161 ? 12.155 -2.734 -5.890 1.00 86.75 161 THR A C 1
ATOM 1220 O O . THR A 1 161 ? 11.600 -3.290 -4.941 1.00 86.75 161 THR A O 1
ATOM 1223 N N . THR A 1 162 ? 11.737 -1.566 -6.381 1.00 86.31 162 THR A N 1
ATOM 1224 C CA . THR A 1 162 ? 10.564 -0.839 -5.885 1.00 86.31 162 THR A CA 1
ATOM 1225 C C . THR A 1 162 ? 9.305 -1.702 -5.950 1.00 86.31 162 THR A C 1
ATOM 1227 O O . THR A 1 162 ? 8.600 -1.829 -4.951 1.00 86.31 162 THR A O 1
ATOM 1230 N N . LEU A 1 163 ? 9.060 -2.396 -7.067 1.00 88.00 163 LEU A N 1
ATOM 1231 C CA . LEU A 1 163 ? 7.928 -3.320 -7.194 1.00 88.00 163 LEU A CA 1
ATOM 1232 C C . LEU A 1 163 ? 7.973 -4.466 -6.185 1.00 88.00 163 LEU A C 1
ATOM 1234 O O . LEU A 1 163 ? 6.951 -4.797 -5.583 1.00 88.00 163 LEU A O 1
ATOM 1238 N N . LYS A 1 164 ? 9.146 -5.074 -5.981 1.00 88.56 164 LYS A N 1
ATOM 1239 C CA . LYS A 1 164 ? 9.323 -6.134 -4.978 1.00 88.56 164 LYS A CA 1
ATOM 1240 C C . LYS A 1 164 ? 8.988 -5.624 -3.577 1.00 88.56 164 LYS A C 1
ATOM 1242 O O . LYS A 1 164 ? 8.293 -6.322 -2.844 1.00 88.56 164 LYS A O 1
ATOM 1247 N N . ILE A 1 165 ? 9.429 -4.415 -3.227 1.00 87.56 165 ILE A N 1
ATOM 1248 C CA . ILE A 1 165 ? 9.135 -3.789 -1.932 1.00 87.56 165 ILE A CA 1
ATOM 1249 C C . ILE A 1 165 ? 7.634 -3.507 -1.794 1.00 87.56 165 ILE A C 1
ATOM 1251 O O . ILE A 1 165 ? 7.034 -3.921 -0.807 1.00 87.56 165 ILE A O 1
ATOM 1255 N N . LEU A 1 166 ? 7.000 -2.874 -2.785 1.00 88.25 166 LEU A N 1
ATOM 1256 C CA . LEU A 1 166 ? 5.565 -2.559 -2.746 1.00 88.25 166 LEU A CA 1
ATOM 1257 C C . LEU A 1 166 ? 4.698 -3.823 -2.629 1.00 88.25 166 LEU A C 1
ATOM 1259 O O . LEU A 1 166 ? 3.761 -3.870 -1.831 1.00 88.25 166 LEU A O 1
ATOM 1263 N N . ARG A 1 167 ? 5.051 -4.888 -3.360 1.00 90.75 167 ARG A N 1
ATOM 1264 C CA . ARG A 1 167 ? 4.386 -6.196 -3.242 1.00 90.75 167 ARG A CA 1
ATOM 1265 C C . ARG A 1 167 ? 4.613 -6.834 -1.872 1.00 90.75 167 ARG A C 1
ATOM 1267 O O . ARG A 1 167 ? 3.691 -7.437 -1.329 1.00 90.75 167 ARG A O 1
ATOM 1274 N N . ALA A 1 168 ? 5.804 -6.683 -1.292 1.00 89.19 168 ALA A N 1
ATOM 1275 C CA . ALA A 1 168 ? 6.079 -7.149 0.063 1.00 89.19 168 ALA A CA 1
ATOM 1276 C C . ALA A 1 168 ? 5.248 -6.390 1.112 1.00 89.19 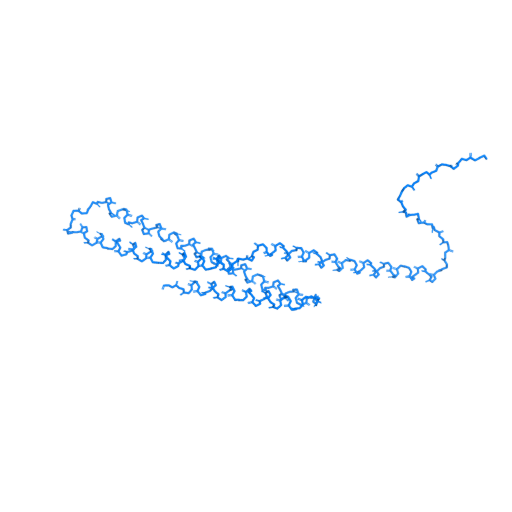168 ALA A C 1
ATOM 1278 O O . ALA A 1 168 ? 4.732 -7.026 2.026 1.00 89.19 168 ALA A O 1
ATOM 1279 N N . ILE A 1 169 ? 5.054 -5.072 0.956 1.00 87.06 169 ILE A N 1
ATOM 1280 C CA . ILE A 1 169 ? 4.179 -4.265 1.824 1.00 87.06 169 ILE A CA 1
ATOM 1281 C C . ILE A 1 169 ? 2.738 -4.790 1.764 1.00 87.06 169 ILE A C 1
ATOM 1283 O O . ILE A 1 169 ? 2.139 -5.031 2.808 1.00 87.06 169 ILE A O 1
ATOM 1287 N N . LEU A 1 170 ? 2.189 -5.049 0.570 1.00 88.81 170 LEU A N 1
ATOM 1288 C CA . LEU A 1 170 ? 0.839 -5.623 0.440 1.00 88.81 170 LEU A CA 1
ATOM 1289 C C . LEU A 1 170 ? 0.706 -7.023 1.043 1.00 88.81 170 LEU A C 1
ATOM 1291 O O . LEU A 1 170 ? -0.365 -7.374 1.537 1.00 88.81 170 LEU A O 1
ATOM 1295 N N . ALA A 1 171 ? 1.771 -7.826 1.001 1.00 87.50 171 ALA A N 1
ATOM 1296 C CA . ALA A 1 171 ? 1.776 -9.170 1.568 1.00 87.50 171 ALA A CA 1
ATOM 1297 C C . ALA A 1 171 ? 1.764 -9.180 3.110 1.00 87.50 171 ALA A C 1
ATOM 1299 O O . ALA A 1 171 ? 1.498 -10.225 3.706 1.00 87.50 171 ALA A O 1
ATOM 1300 N N . MET A 1 172 ? 2.022 -8.040 3.763 1.00 82.81 172 MET A N 1
ATOM 1301 C CA . MET A 1 172 ? 1.876 -7.899 5.211 1.00 82.81 172 MET A CA 1
ATOM 1302 C C . MET A 1 172 ? 0.380 -7.921 5.571 1.00 82.81 172 MET A C 1
ATOM 1304 O O . MET A 1 172 ? -0.361 -6.992 5.250 1.00 82.81 172 MET A O 1
ATOM 1308 N N . ASN A 1 173 ? -0.070 -8.991 6.233 1.00 62.47 173 ASN A N 1
ATOM 1309 C CA . ASN A 1 173 ? -1.441 -9.182 6.733 1.00 62.47 173 ASN A CA 1
ATOM 1310 C C . ASN A 1 173 ? -1.433 -9.457 8.249 1.00 62.47 173 ASN A C 1
ATOM 1312 O O . ASN A 1 173 ? -0.626 -10.293 8.704 1.00 62.47 173 ASN A O 1
#

Secondary structure (DSSP, 8-state):
---------S----------HHHHHHHHHHHHHHHHHHHHHHHHHHHHHHHHHHHTT---HHHHHHHHHHHHHHHHHHHHHHHHHHHHHHHTTTS---HHHHHHHHHHHHHHHHHHHHHHHHHHHHHHHHHHHHHHHHHHHHTT-GGGHHHHHHHHHHHHHHHHHHHHHHH--